Protein AF-A0A7S0T3J9-F1 (afdb_monomer_lite)

Radius of gyration: 18.69 Å; chains: 1; bounding box: 52×25×48 Å

InterPro domains:
  IPR008521 Magnesium transporter NIPA [PF05653] (2-110)
  IPR008521 Magnesium transporter NIPA [PTHR12570] (2-111)

Organism: NCBI:txid708628

Structure (mmCIF, N/CA/C/O backbone):
data_AF-A0A7S0T3J9-F1
#
_entry.id   AF-A0A7S0T3J9-F1
#
loop_
_atom_site.group_PDB
_atom_site.id
_atom_site.type_symbol
_atom_site.label_atom_id
_atom_site.label_alt_id
_atom_site.label_comp_id
_atom_site.label_asym_id
_atom_site.label_entity_id
_atom_site.label_seq_id
_atom_site.pdbx_PDB_ins_code
_atom_site.Cartn_x
_atom_site.Cartn_y
_atom_site.Cartn_z
_atom_site.occupancy
_atom_site.B_iso_or_equiv
_atom_site.auth_seq_id
_atom_site.auth_comp_id
_atom_site.auth_asym_id
_atom_site.auth_atom_id
_atom_site.pdbx_PDB_model_num
ATOM 1 N N . ALA A 1 1 ? -30.000 -12.790 9.012 1.00 78.94 1 ALA A N 1
ATOM 2 C CA . ALA A 1 1 ? -30.099 -12.477 7.568 1.00 78.94 1 ALA A CA 1
ATOM 3 C C . ALA A 1 1 ? -29.339 -11.198 7.191 1.00 78.94 1 ALA A C 1
ATOM 5 O O . ALA A 1 1 ? -28.550 -11.244 6.260 1.00 78.94 1 ALA A O 1
ATOM 6 N N . THR A 1 2 ? -29.490 -10.092 7.930 1.00 88.25 2 THR A N 1
ATOM 7 C CA . THR A 1 2 ? -28.852 -8.786 7.642 1.00 88.25 2 THR A CA 1
ATOM 8 C C . THR A 1 2 ? -27.327 -8.841 7.488 1.00 88.25 2 THR A C 1
ATOM 10 O O . THR A 1 2 ? -26.783 -8.219 6.583 1.00 88.25 2 THR A O 1
ATOM 13 N N . TRP A 1 3 ? -26.639 -9.650 8.300 1.00 91.25 3 TRP A N 1
ATOM 14 C CA . TRP A 1 3 ? -25.188 -9.844 8.186 1.00 91.25 3 TRP A CA 1
ATOM 15 C C . TRP A 1 3 ? -24.766 -10.510 6.868 1.00 91.25 3 TRP A C 1
ATOM 17 O O . TRP A 1 3 ? -23.791 -10.089 6.260 1.00 91.25 3 TRP A O 1
ATOM 27 N N . LEU A 1 4 ? -25.529 -11.496 6.382 1.00 93.69 4 LEU A N 1
ATOM 28 C CA . LEU A 1 4 ? -25.243 -12.157 5.103 1.00 93.69 4 LEU A CA 1
ATOM 29 C C . LEU A 1 4 ? -25.436 -11.202 3.926 1.00 93.69 4 LEU A C 1
ATOM 31 O O . LEU A 1 4 ? -24.652 -11.230 2.987 1.00 93.69 4 LEU A O 1
ATOM 35 N N . ILE A 1 5 ? -26.452 -10.339 3.994 1.00 93.50 5 ILE A N 1
ATOM 36 C CA . ILE A 1 5 ? -26.706 -9.320 2.969 1.00 93.50 5 ILE A CA 1
ATOM 37 C C . ILE A 1 5 ? -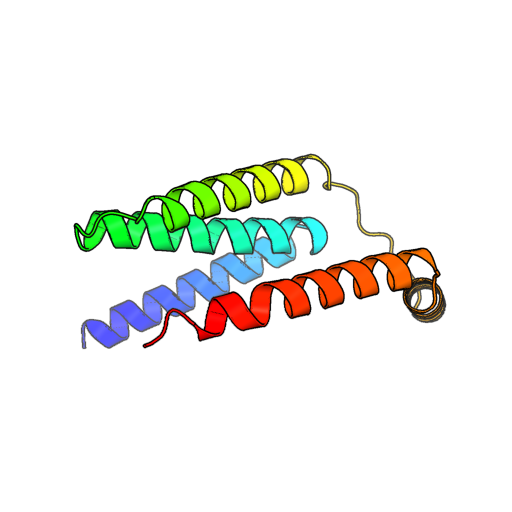25.573 -8.287 2.965 1.00 93.50 5 ILE A C 1
ATOM 39 O O . ILE A 1 5 ? -25.055 -7.962 1.901 1.00 93.50 5 ILE A O 1
ATOM 43 N N . GLY A 1 6 ? -25.137 -7.826 4.143 1.00 88.44 6 GLY A N 1
ATOM 44 C CA . GLY A 1 6 ? -23.991 -6.922 4.269 1.00 88.44 6 GLY A CA 1
ATOM 45 C C . GLY A 1 6 ? -22.687 -7.547 3.766 1.00 88.44 6 GLY A C 1
ATOM 46 O O . GLY A 1 6 ? -21.956 -6.916 3.008 1.00 88.44 6 GLY A O 1
ATOM 47 N N . LEU A 1 7 ? -22.429 -8.810 4.114 1.00 92.88 7 LEU A N 1
ATOM 48 C CA . LEU A 1 7 ? -21.263 -9.552 3.639 1.00 92.88 7 LEU A CA 1
ATOM 49 C C . LEU A 1 7 ? -21.301 -9.759 2.119 1.00 92.88 7 LEU A C 1
ATOM 51 O O . LEU A 1 7 ? -20.291 -9.559 1.452 1.00 92.88 7 LEU A O 1
ATOM 55 N N . ALA A 1 8 ? -22.457 -10.119 1.558 1.00 93.00 8 ALA A N 1
ATOM 56 C CA . ALA A 1 8 ? -22.622 -10.285 0.118 1.00 93.00 8 ALA A CA 1
ATOM 57 C C . ALA A 1 8 ? -22.412 -8.961 -0.630 1.00 93.00 8 ALA A C 1
ATOM 59 O O . ALA A 1 8 ? -21.682 -8.931 -1.617 1.00 93.00 8 ALA A O 1
ATOM 60 N N . ALA A 1 9 ? -22.984 -7.859 -0.136 1.00 90.56 9 ALA A N 1
ATOM 61 C CA . ALA A 1 9 ? -22.777 -6.528 -0.704 1.00 90.56 9 ALA A CA 1
ATOM 62 C C . ALA A 1 9 ? -21.301 -6.096 -0.633 1.00 90.56 9 ALA A C 1
ATOM 64 O O . ALA A 1 9 ? -20.770 -5.575 -1.612 1.00 90.56 9 ALA A O 1
ATOM 65 N N . PHE A 1 10 ? -20.618 -6.373 0.483 1.00 88.69 10 PHE A N 1
ATOM 66 C CA . PHE A 1 10 ? -19.186 -6.120 0.636 1.00 88.69 10 PHE A CA 1
ATOM 67 C C . PHE A 1 10 ? -18.354 -6.919 -0.374 1.00 88.69 10 PHE A C 1
ATOM 69 O O . PHE A 1 10 ? -17.538 -6.339 -1.085 1.00 88.69 10 PHE A O 1
ATOM 76 N N . ILE A 1 11 ? -18.585 -8.231 -0.489 1.00 91.94 11 ILE A N 1
ATOM 77 C CA . ILE A 1 11 ? -17.856 -9.087 -1.436 1.00 91.94 11 ILE A CA 1
ATOM 78 C C . ILE A 1 11 ? -18.094 -8.616 -2.873 1.00 91.94 11 ILE A C 1
ATOM 80 O O . ILE A 1 11 ? -17.136 -8.467 -3.626 1.00 91.94 11 ILE A O 1
ATOM 84 N N . LEU A 1 12 ? -19.344 -8.333 -3.248 1.00 92.12 12 LEU A N 1
ATOM 85 C CA . LEU A 1 12 ? -19.676 -7.838 -4.585 1.00 92.12 12 LEU A CA 1
ATOM 86 C C . LEU A 1 12 ? -18.977 -6.507 -4.881 1.00 92.12 12 LEU A C 1
ATOM 88 O O . LEU A 1 12 ? -18.370 -6.366 -5.941 1.00 92.12 12 LEU A O 1
ATOM 92 N N . SER A 1 13 ? -18.993 -5.566 -3.934 1.00 88.94 13 SER A N 1
ATOM 93 C CA . SER A 1 13 ? -18.282 -4.290 -4.063 1.00 88.94 13 SER A CA 1
ATOM 94 C C . SER A 1 13 ? -16.778 -4.494 -4.249 1.00 88.94 13 SER A C 1
ATOM 96 O O . SER A 1 13 ? -16.173 -3.852 -5.105 1.00 88.94 13 SER A O 1
ATOM 98 N N . GLN A 1 14 ? -16.171 -5.402 -3.482 1.00 88.75 14 GLN A N 1
ATOM 99 C CA . GLN A 1 14 ? -14.735 -5.671 -3.558 1.00 88.75 14 GLN A CA 1
ATOM 100 C C . GLN A 1 14 ? -14.340 -6.350 -4.868 1.00 88.75 14 GLN A C 1
ATOM 102 O O . GLN A 1 14 ? -13.329 -5.982 -5.463 1.00 88.75 14 GLN A O 1
ATOM 107 N N . VAL A 1 15 ? -15.136 -7.309 -5.346 1.00 91.56 15 VAL A N 1
ATOM 108 C CA . VAL A 1 15 ? -14.888 -7.987 -6.624 1.00 91.56 15 VAL A CA 1
ATOM 109 C C . VAL A 1 15 ? -15.008 -6.997 -7.777 1.00 91.56 15 VAL A C 1
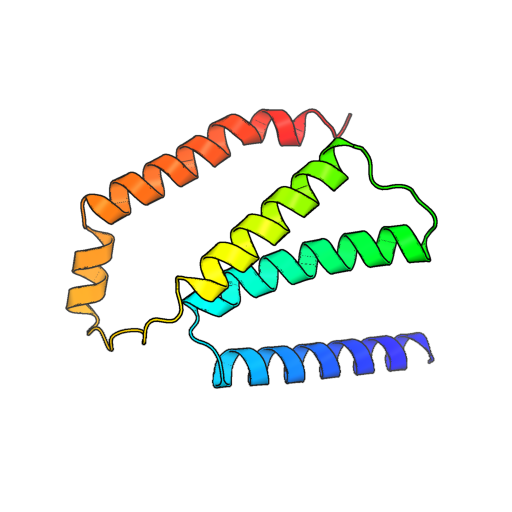ATOM 111 O O . VAL A 1 15 ? -14.084 -6.887 -8.578 1.00 91.56 15 VAL A O 1
ATOM 114 N N . VAL A 1 16 ? -16.100 -6.233 -7.840 1.00 90.25 16 VAL A N 1
ATOM 115 C CA . VAL A 1 16 ? -16.316 -5.251 -8.913 1.00 90.25 16 VAL A CA 1
ATOM 116 C C . VAL A 1 16 ? -15.236 -4.170 -8.884 1.00 90.25 16 VAL A C 1
ATOM 118 O O . VAL A 1 16 ? -14.630 -3.890 -9.916 1.00 90.25 16 VAL A O 1
ATOM 121 N N . GLY A 1 17 ? -14.937 -3.611 -7.708 1.00 84.75 17 GLY A N 1
ATOM 122 C CA . GLY A 1 17 ? -13.900 -2.592 -7.552 1.00 84.75 17 GLY A CA 1
ATOM 123 C C . GLY A 1 17 ? -12.516 -3.090 -7.963 1.00 84.75 17 GLY A C 1
ATOM 124 O O . GLY A 1 17 ? -11.820 -2.409 -8.712 1.00 84.75 17 GLY A O 1
ATOM 125 N N . SER A 1 18 ? -12.139 -4.304 -7.549 1.00 86.06 18 SER A N 1
ATOM 126 C CA . SER A 1 18 ? -10.835 -4.883 -7.893 1.00 86.06 18 SER A CA 1
ATOM 127 C C . SER A 1 18 ? -10.720 -5.199 -9.383 1.00 86.06 18 SER A C 1
ATOM 129 O O . SER A 1 18 ? -9.680 -4.936 -9.976 1.00 86.06 18 SER A O 1
ATOM 131 N N . VAL A 1 19 ? -11.781 -5.722 -10.009 1.00 89.88 19 VAL A N 1
ATOM 132 C CA . VAL A 1 19 ? -11.793 -6.018 -11.451 1.00 89.88 19 VAL A CA 1
ATOM 133 C C . VAL A 1 19 ? -11.667 -4.737 -12.272 1.00 89.88 19 VAL A C 1
ATOM 135 O O . VAL A 1 19 ? -10.858 -4.686 -13.193 1.00 89.88 19 VAL A O 1
ATOM 138 N N . ILE A 1 20 ? -12.420 -3.690 -11.924 1.00 86.62 20 ILE A N 1
ATOM 139 C CA . ILE A 1 20 ? -12.330 -2.391 -12.603 1.00 86.62 20 ILE A CA 1
ATOM 140 C C . ILE A 1 20 ? -10.931 -1.795 -12.429 1.00 86.62 20 ILE A C 1
ATOM 142 O O . ILE A 1 20 ? -10.347 -1.313 -13.394 1.00 86.62 20 ILE A O 1
ATOM 146 N N . ALA A 1 21 ? -10.365 -1.863 -11.223 1.00 86.19 21 ALA A N 1
ATOM 147 C CA . ALA A 1 21 ? -9.025 -1.361 -10.959 1.00 86.19 21 ALA A CA 1
ATOM 148 C C . ALA A 1 21 ? -7.973 -2.107 -11.802 1.00 86.19 21 ALA A C 1
ATOM 150 O O . ALA A 1 21 ? -7.183 -1.467 -12.490 1.00 86.19 21 ALA A O 1
ATOM 151 N N . LEU A 1 22 ? -8.022 -3.443 -11.824 1.00 87.00 22 LEU A N 1
ATOM 152 C CA . LEU A 1 22 ? -7.134 -4.290 -12.631 1.00 87.00 22 LEU A CA 1
ATOM 153 C C . LEU A 1 22 ? -7.277 -4.059 -14.140 1.00 87.00 22 LEU A C 1
ATOM 155 O O . LEU A 1 22 ? -6.302 -4.200 -14.869 1.00 87.00 22 LEU A O 1
ATOM 159 N N . ALA A 1 23 ? -8.475 -3.713 -14.613 1.00 85.88 23 ALA A N 1
ATOM 160 C CA . ALA A 1 23 ? -8.726 -3.461 -16.029 1.00 85.88 23 ALA A CA 1
ATOM 161 C C . ALA A 1 23 ? -8.275 -2.066 -16.491 1.00 85.88 23 ALA A C 1
ATOM 163 O O . ALA A 1 23 ? -7.993 -1.879 -17.673 1.00 85.88 23 ALA A O 1
ATOM 164 N N . LEU A 1 24 ? -8.252 -1.080 -15.589 1.00 85.56 24 LEU A N 1
ATOM 165 C CA . LEU A 1 24 ? -8.013 0.324 -15.937 1.00 85.56 24 LEU A CA 1
ATOM 166 C C . LEU A 1 24 ? -6.620 0.828 -15.562 1.00 85.56 24 LEU A C 1
ATOM 168 O O . LEU A 1 24 ? -6.167 1.822 -16.129 1.00 85.56 24 LEU A O 1
ATOM 172 N N . LEU A 1 25 ? -5.963 0.197 -14.590 1.00 85.25 25 LEU A N 1
ATOM 173 C CA . LEU A 1 25 ? -4.713 0.690 -14.027 1.00 85.25 25 LEU A CA 1
ATOM 174 C C . LEU A 1 25 ? -3.602 -0.356 -14.161 1.00 85.25 25 LEU A C 1
ATOM 176 O O . LEU A 1 25 ? -3.833 -1.530 -13.867 1.00 85.25 25 LEU A O 1
ATOM 180 N N . PRO A 1 26 ? -2.376 0.059 -14.531 1.00 83.94 26 PRO A N 1
ATOM 181 C CA . PRO A 1 26 ? -1.208 -0.808 -14.461 1.00 83.94 26 PRO A CA 1
ATOM 182 C C . PRO A 1 26 ? -1.006 -1.353 -13.045 1.00 83.94 26 PRO A C 1
ATOM 184 O O . PRO A 1 26 ? -1.248 -0.643 -12.059 1.00 83.94 26 PRO A O 1
ATOM 187 N N . ALA A 1 27 ? -0.485 -2.578 -12.932 1.00 81.19 27 ALA A N 1
ATOM 188 C CA . ALA A 1 27 ? -0.201 -3.216 -11.643 1.00 81.19 27 ALA A CA 1
ATOM 189 C C . ALA A 1 27 ? 0.692 -2.338 -10.749 1.00 81.19 27 ALA A C 1
ATOM 191 O O . ALA A 1 27 ? 0.503 -2.276 -9.530 1.00 81.19 27 ALA A O 1
ATOM 192 N N . LEU A 1 28 ? 1.593 -1.585 -11.383 1.00 81.94 28 LEU A N 1
ATOM 193 C CA . LEU A 1 28 ? 2.466 -0.604 -10.753 1.00 81.94 28 LEU A CA 1
ATOM 194 C C . LEU A 1 28 ? 1.689 0.468 -9.962 1.00 81.94 28 LEU A C 1
ATOM 196 O O . LEU A 1 28 ? 2.058 0.787 -8.838 1.00 81.94 28 LEU A O 1
ATOM 200 N N . VAL A 1 29 ? 0.575 0.980 -10.493 1.00 84.75 29 VAL A N 1
ATOM 201 C CA . VAL A 1 29 ? -0.261 2.000 -9.827 1.00 84.75 29 VAL A CA 1
ATOM 202 C C . VAL A 1 29 ? -1.250 1.365 -8.840 1.00 84.75 29 VAL A C 1
ATOM 204 O O . VAL A 1 29 ? -1.651 1.992 -7.860 1.00 84.75 29 VAL A O 1
ATOM 207 N N . LEU A 1 30 ? -1.614 0.098 -9.0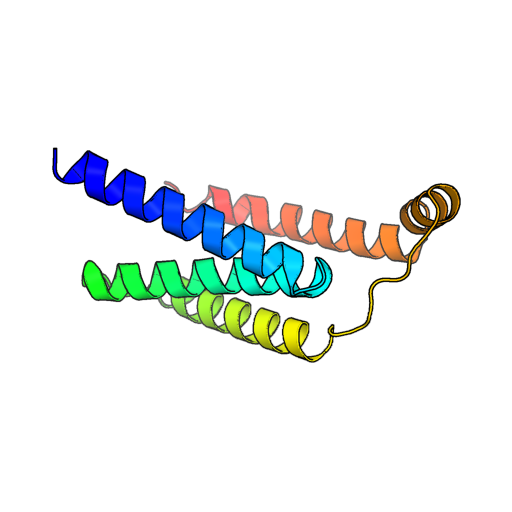39 1.00 87.75 30 LEU A N 1
ATOM 208 C CA . LEU A 1 30 ? -2.568 -0.608 -8.182 1.00 87.75 30 LEU A CA 1
ATOM 209 C C . LEU A 1 30 ? -2.040 -0.908 -6.780 1.00 87.75 30 LEU A C 1
ATOM 211 O O . LEU A 1 30 ? -2.757 -0.705 -5.799 1.00 87.75 30 LEU A O 1
ATOM 215 N N . ALA A 1 31 ? -0.794 -1.366 -6.670 1.00 85.88 31 ALA A N 1
ATOM 216 C CA . ALA A 1 31 ? -0.177 -1.692 -5.385 1.00 85.88 31 ALA A CA 1
ATOM 217 C C . ALA A 1 31 ? -0.205 -0.528 -4.362 1.00 85.88 31 ALA A C 1
ATOM 219 O O . ALA A 1 31 ? -0.673 -0.740 -3.237 1.00 85.88 31 ALA A O 1
ATOM 220 N N . PRO A 1 32 ? 0.225 0.704 -4.702 1.00 87.25 32 PRO A N 1
ATOM 221 C CA . PRO A 1 32 ? 0.149 1.834 -3.776 1.00 87.25 32 PRO A CA 1
ATOM 222 C C . PRO A 1 32 ? -1.301 2.235 -3.466 1.00 87.25 32 PRO A C 1
ATOM 224 O O . PRO A 1 32 ? -1.624 2.456 -2.300 1.00 87.25 32 PRO A O 1
ATOM 227 N N . LEU A 1 33 ? -2.211 2.236 -4.449 1.00 86.62 33 LEU A N 1
ATOM 228 C CA . LEU A 1 33 ? -3.632 2.529 -4.201 1.00 86.62 33 LEU A CA 1
ATOM 229 C C . LEU A 1 33 ? -4.274 1.539 -3.210 1.00 86.62 33 LEU A C 1
ATOM 231 O O . LEU A 1 33 ? -5.083 1.936 -2.364 1.00 86.62 33 LEU A O 1
ATOM 235 N N . GLY A 1 34 ? -3.869 0.267 -3.250 1.00 87.94 34 GLY A N 1
ATOM 236 C CA . GLY A 1 34 ? -4.251 -0.734 -2.253 1.00 87.94 34 GLY A CA 1
ATOM 237 C C . GLY A 1 34 ? -3.745 -0.393 -0.847 1.00 87.94 34 GLY A C 1
ATOM 238 O O . GLY A 1 34 ? -4.505 -0.477 0.119 1.00 87.94 34 GLY A O 1
ATOM 239 N N . ALA A 1 35 ? -2.500 0.075 -0.722 1.00 88.81 35 ALA A N 1
ATOM 240 C CA . ALA A 1 35 ? -1.961 0.547 0.555 1.00 88.81 35 ALA A CA 1
ATOM 241 C C . ALA A 1 35 ? -2.734 1.765 1.097 1.00 88.81 35 ALA A C 1
ATOM 243 O O . ALA A 1 35 ? -3.026 1.832 2.292 1.00 88.81 35 ALA A O 1
ATOM 244 N N . ASN A 1 36 ? -3.144 2.691 0.227 1.00 88.62 36 ASN A N 1
ATOM 245 C CA . ASN A 1 36 ? -3.954 3.849 0.612 1.00 88.62 36 ASN A CA 1
ATOM 246 C C . ASN A 1 36 ? -5.362 3.452 1.092 1.00 88.62 36 ASN A C 1
ATOM 248 O O . ASN A 1 36 ? -5.907 4.048 2.020 1.00 88.62 36 ASN A O 1
ATOM 252 N N . THR A 1 37 ? -5.933 2.390 0.520 1.00 88.56 37 THR A N 1
ATOM 253 C CA . THR A 1 37 ? -7.213 1.826 0.978 1.00 88.56 37 THR A CA 1
ATOM 254 C C . THR A 1 37 ? -7.119 1.337 2.427 1.00 88.56 37 THR A C 1
ATOM 256 O O . THR A 1 37 ? -8.041 1.552 3.206 1.00 88.56 37 THR A O 1
ATOM 259 N N . ILE A 1 38 ? -5.987 0.750 2.836 1.00 89.69 38 ILE A N 1
ATOM 260 C CA . ILE A 1 38 ? -5.758 0.339 4.234 1.00 89.69 38 ILE A CA 1
ATOM 261 C C . ILE A 1 38 ? -5.750 1.558 5.165 1.00 89.69 38 ILE A C 1
ATOM 263 O O . ILE A 1 38 ? -6.355 1.512 6.236 1.00 89.69 38 ILE A O 1
ATOM 267 N N . VAL A 1 39 ? -5.111 2.654 4.746 1.00 91.06 39 VAL A N 1
ATOM 268 C CA . VAL A 1 39 ? -5.085 3.911 5.509 1.00 91.06 39 VAL A CA 1
ATOM 269 C C . VAL A 1 39 ? -6.493 4.475 5.687 1.00 91.06 39 VAL A C 1
ATOM 271 O O . VAL A 1 39 ? -6.891 4.792 6.808 1.00 91.06 39 VAL A O 1
ATOM 274 N N . PHE A 1 40 ? -7.275 4.548 4.609 1.00 86.12 40 PHE A N 1
ATOM 275 C CA . PHE A 1 40 ? -8.656 5.018 4.693 1.00 86.12 40 PHE A CA 1
ATOM 276 C C . PHE A 1 40 ? -9.534 4.098 5.534 1.00 86.12 40 PHE A C 1
ATOM 278 O O . PHE A 1 40 ? -10.327 4.593 6.328 1.00 86.12 40 PHE A O 1
ATOM 285 N N . ASN A 1 41 ? -9.366 2.781 5.428 1.00 87.69 41 ASN A N 1
ATOM 286 C CA . ASN A 1 41 ? -10.103 1.829 6.255 1.00 87.69 41 ASN A CA 1
ATOM 287 C C . ASN A 1 41 ? -9.809 2.032 7.746 1.00 87.69 41 ASN A C 1
ATOM 289 O O . ASN A 1 41 ? -10.735 2.022 8.552 1.00 87.69 41 ASN A O 1
ATOM 293 N N . ALA A 1 42 ? -8.546 2.260 8.116 1.00 87.62 42 ALA A N 1
ATOM 294 C CA . ALA A 1 42 ? -8.171 2.563 9.495 1.00 87.62 42 ALA A CA 1
ATOM 295 C C . ALA A 1 42 ? -8.755 3.905 9.972 1.00 87.62 42 ALA A C 1
ATOM 297 O O . ALA A 1 42 ? -9.221 4.006 11.104 1.00 87.62 42 ALA A O 1
ATOM 298 N N . LEU A 1 43 ? -8.782 4.917 9.101 1.00 86.88 43 LEU A N 1
ATOM 299 C CA . LEU A 1 43 ? -9.366 6.224 9.401 1.00 86.88 43 LEU A CA 1
ATOM 300 C C . LEU A 1 43 ? -10.889 6.147 9.582 1.00 86.88 43 LEU A C 1
ATOM 302 O O . LEU A 1 43 ? -11.415 6.678 10.554 1.00 86.88 43 LEU A O 1
ATOM 306 N N . PHE A 1 44 ? -11.599 5.442 8.699 1.00 85.62 44 PHE A N 1
ATOM 307 C CA . PHE A 1 44 ? -13.036 5.208 8.849 1.00 85.62 44 PHE A CA 1
ATOM 308 C C . PHE A 1 44 ? -13.354 4.368 10.082 1.00 85.62 44 PHE A C 1
ATOM 310 O O . PHE A 1 44 ? -14.327 4.661 10.766 1.00 85.62 44 PHE A O 1
ATOM 317 N N . ALA A 1 45 ? -12.537 3.362 10.403 1.00 86.19 45 ALA A N 1
ATOM 318 C CA . AL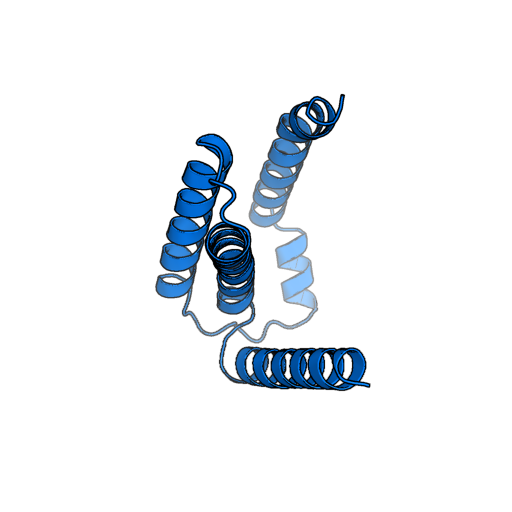A A 1 45 ? -12.702 2.596 11.633 1.00 86.19 45 ALA A CA 1
ATOM 319 C C . ALA A 1 45 ? -12.573 3.495 12.873 1.00 86.19 45 ALA A C 1
ATOM 321 O O . ALA A 1 45 ? -13.442 3.443 13.737 1.00 86.19 45 ALA A O 1
ATOM 322 N N . ALA A 1 46 ? -11.562 4.368 12.923 1.00 86.12 46 ALA A N 1
ATOM 323 C CA . ALA A 1 46 ? -11.394 5.333 14.011 1.00 86.12 46 ALA A CA 1
ATOM 324 C C . ALA A 1 46 ? -12.591 6.295 14.133 1.00 86.12 46 ALA A C 1
ATOM 326 O O . ALA A 1 46 ? -13.066 6.549 15.234 1.00 86.12 46 ALA A O 1
ATOM 327 N N . LEU A 1 47 ? -13.126 6.777 13.003 1.00 85.62 47 LEU A N 1
ATOM 328 C CA . LEU A 1 47 ? -14.305 7.652 12.976 1.00 85.62 47 LEU A CA 1
ATOM 329 C C . LEU A 1 47 ? -15.605 6.943 13.392 1.00 85.62 47 LEU A C 1
ATOM 331 O O . LEU A 1 47 ? -16.469 7.566 13.997 1.00 85.62 47 LEU A O 1
ATOM 335 N N . LEU A 1 48 ? -15.777 5.667 13.033 1.00 86.06 48 LEU A N 1
ATOM 336 C CA . LEU A 1 48 ? -17.002 4.901 13.302 1.00 86.06 48 LEU A CA 1
ATOM 337 C C . LEU A 1 48 ? -17.037 4.299 14.710 1.00 86.06 48 LEU A C 1
ATOM 339 O O . LEU A 1 48 ? -18.114 4.159 15.283 1.00 86.06 48 LEU A O 1
ATOM 343 N N . VAL A 1 49 ? -15.878 3.896 15.234 1.00 88.00 49 VAL A N 1
ATOM 344 C CA . VAL A 1 49 ? -15.727 3.276 16.562 1.00 88.00 49 VAL A CA 1
ATOM 345 C C . VAL A 1 49 ? -15.448 4.333 17.644 1.00 88.00 49 VAL A C 1
ATOM 347 O O . VAL A 1 49 ? -15.517 4.019 18.828 1.00 88.00 49 VAL A O 1
ATOM 350 N N . ASP A 1 50 ? -15.200 5.587 17.243 1.00 80.19 50 ASP A N 1
ATOM 351 C CA . ASP A 1 50 ? -14.859 6.728 18.110 1.00 80.19 50 ASP A CA 1
ATOM 352 C C . ASP A 1 50 ? -13.582 6.487 18.947 1.00 80.19 50 ASP A C 1
ATOM 354 O O . ASP A 1 50 ? -13.396 7.019 20.041 1.00 80.19 50 ASP A O 1
ATOM 358 N N . GLU A 1 51 ? -12.675 5.655 18.420 1.00 83.00 51 GLU A N 1
ATOM 359 C CA . GLU A 1 51 ? -11.374 5.366 19.021 1.00 83.00 51 GLU A CA 1
ATOM 360 C C . GLU A 1 51 ? -10.283 6.177 18.299 1.00 83.00 51 GLU A C 1
ATOM 362 O O . GLU A 1 51 ? -10.089 6.016 17.087 1.00 83.00 51 GLU A O 1
ATOM 367 N N . PRO A 1 52 ? -9.547 7.058 19.000 1.00 78.19 52 PRO A N 1
ATOM 368 C CA . PRO A 1 52 ? -8.563 7.916 18.359 1.00 78.19 52 PRO A CA 1
ATOM 369 C C . PRO A 1 52 ? -7.358 7.110 17.863 1.00 78.19 52 PRO A C 1
ATOM 371 O O . PRO A 1 52 ? -6.769 6.315 18.596 1.00 78.19 52 PRO A O 1
ATOM 374 N N . LEU A 1 53 ? -6.922 7.387 16.629 1.00 81.00 53 LEU A N 1
ATOM 375 C CA . LEU A 1 53 ? -5.658 6.863 16.109 1.00 81.00 53 LEU A CA 1
ATOM 376 C C . LEU A 1 53 ? -4.502 7.349 16.989 1.00 81.00 53 LEU A C 1
ATOM 378 O O . LEU A 1 53 ? -4.292 8.553 17.155 1.00 81.00 53 LEU A O 1
ATOM 382 N N . GLY A 1 54 ? -3.702 6.419 17.511 1.00 85.19 54 GLY A N 1
ATOM 383 C CA . GLY A 1 54 ? -2.498 6.776 18.254 1.00 85.19 54 GLY A CA 1
ATOM 384 C C . GLY A 1 54 ? -1.531 7.580 17.377 1.00 85.19 54 GLY A C 1
ATOM 385 O O . GLY A 1 54 ? -1.449 7.358 16.168 1.00 85.19 54 GLY A O 1
ATOM 386 N N . ALA A 1 55 ? -0.733 8.476 17.969 1.00 83.38 55 ALA A N 1
ATOM 387 C CA . ALA A 1 55 ? 0.163 9.379 17.228 1.00 83.38 55 ALA A CA 1
ATOM 388 C C . ALA A 1 55 ? 1.071 8.662 16.202 1.00 83.38 55 ALA A C 1
ATOM 390 O O . ALA A 1 55 ? 1.341 9.179 15.118 1.00 83.38 55 ALA A O 1
ATOM 391 N N . ILE A 1 56 ? 1.504 7.435 16.506 1.00 85.69 56 ILE A N 1
ATOM 392 C CA . ILE A 1 56 ? 2.330 6.608 15.612 1.00 85.69 56 ILE A CA 1
ATOM 393 C C . ILE A 1 56 ? 1.512 6.038 14.441 1.00 85.69 56 ILE A C 1
ATOM 395 O O . ILE A 1 56 ? 2.003 5.977 13.318 1.00 85.69 56 ILE A O 1
ATOM 399 N N . GLN A 1 57 ? 0.264 5.633 14.679 1.00 84.88 57 GLN A N 1
ATOM 400 C CA . GLN A 1 57 ? -0.634 5.144 13.626 1.00 84.88 57 GLN A CA 1
ATOM 401 C C . GLN A 1 57 ? -1.044 6.284 12.695 1.00 84.88 57 GLN A C 1
ATOM 403 O O . GLN A 1 57 ? -1.080 6.101 11.482 1.00 84.88 57 GLN A O 1
ATOM 408 N N . PHE A 1 58 ? -1.291 7.469 13.253 1.00 86.38 58 PHE A N 1
ATOM 409 C CA . PHE A 1 58 ? -1.627 8.660 12.486 1.00 86.38 58 PHE A CA 1
ATOM 410 C C . PHE A 1 58 ? -0.463 9.115 11.595 1.00 86.38 58 PHE A C 1
ATOM 412 O O . PHE A 1 58 ? -0.627 9.281 10.388 1.00 86.38 58 PHE A O 1
ATOM 419 N N . THR A 1 59 ? 0.742 9.238 12.159 1.00 87.94 59 THR A N 1
ATOM 420 C CA . THR A 1 59 ? 1.942 9.605 11.384 1.00 87.94 59 THR A CA 1
ATOM 421 C C . THR A 1 59 ? 2.292 8.555 10.329 1.00 87.94 59 THR A C 1
ATOM 423 O O . THR A 1 59 ? 2.588 8.914 9.191 1.00 87.94 59 THR A O 1
ATOM 426 N N . GLY A 1 60 ? 2.181 7.263 10.658 1.00 87.44 60 GLY A N 1
ATOM 427 C CA . GLY A 1 60 ? 2.352 6.176 9.691 1.00 87.44 60 GLY A CA 1
ATOM 428 C C . GLY A 1 60 ? 1.322 6.217 8.558 1.00 87.44 60 GLY A C 1
ATOM 429 O O . GLY A 1 60 ? 1.681 6.039 7.398 1.00 87.44 60 GLY A O 1
ATOM 430 N N . SER A 1 61 ? 0.063 6.524 8.876 1.00 90.69 61 SER A N 1
ATOM 431 C CA . SER A 1 61 ? -1.023 6.665 7.899 1.00 90.69 61 SER A CA 1
ATOM 432 C C . SER A 1 61 ? -0.758 7.794 6.904 1.00 90.69 61 SER A C 1
ATOM 434 O O . SER A 1 61 ? -0.877 7.588 5.698 1.00 90.69 61 SER A O 1
ATOM 436 N N . ILE A 1 62 ? -0.324 8.962 7.391 1.00 90.62 62 ILE A N 1
ATOM 437 C CA . ILE A 1 62 ? 0.061 10.091 6.531 1.00 90.62 62 ILE A CA 1
ATOM 438 C C . ILE A 1 62 ? 1.236 9.709 5.631 1.00 90.62 62 ILE A C 1
ATOM 440 O O . ILE A 1 62 ? 1.208 9.998 4.436 1.00 90.62 62 ILE A O 1
ATOM 444 N N . LEU A 1 63 ? 2.254 9.041 6.181 1.00 91.25 63 LEU A N 1
ATOM 445 C CA . LEU A 1 63 ? 3.433 8.640 5.417 1.00 91.25 63 LEU A CA 1
ATOM 446 C C . LEU A 1 63 ? 3.072 7.663 4.287 1.00 91.25 63 LEU A C 1
ATOM 448 O O . LEU A 1 63 ? 3.531 7.837 3.158 1.00 91.25 63 LEU A O 1
ATOM 452 N N . VAL A 1 64 ? 2.218 6.672 4.567 1.00 91.50 64 VAL A N 1
ATOM 453 C CA . VAL A 1 64 ? 1.734 5.709 3.564 1.00 91.50 64 VAL A CA 1
ATOM 454 C C . VAL A 1 64 ? 0.876 6.402 2.507 1.00 91.50 64 VAL A C 1
ATOM 456 O O . VAL A 1 64 ? 1.102 6.183 1.318 1.00 91.50 64 VAL A O 1
ATOM 459 N N . ALA A 1 65 ? -0.059 7.266 2.910 1.00 91.19 65 ALA A N 1
ATOM 460 C CA . ALA A 1 65 ? -0.915 7.996 1.977 1.00 91.19 65 ALA A CA 1
ATOM 461 C C . ALA A 1 65 ? -0.096 8.910 1.050 1.00 91.19 65 ALA A C 1
ATOM 463 O O . ALA A 1 65 ? -0.274 8.885 -0.167 1.00 91.19 65 ALA A O 1
ATOM 464 N N . ALA A 1 66 ? 0.857 9.667 1.603 1.00 91.12 66 ALA A N 1
ATOM 465 C CA . ALA A 1 66 ? 1.726 10.553 0.834 1.00 91.12 66 ALA A CA 1
ATOM 466 C C . ALA A 1 66 ? 2.653 9.777 -0.118 1.00 91.12 66 ALA A C 1
ATOM 468 O O . ALA A 1 66 ? 2.773 10.135 -1.292 1.00 91.12 66 ALA A O 1
ATOM 469 N N . GLY A 1 67 ? 3.276 8.693 0.360 1.00 89.06 67 GLY A N 1
ATOM 470 C CA . GLY A 1 67 ? 4.131 7.833 -0.461 1.00 89.06 67 GLY A CA 1
ATOM 471 C C . GLY A 1 67 ? 3.354 7.167 -1.594 1.00 89.06 67 GLY A C 1
ATOM 472 O O . GLY A 1 67 ? 3.782 7.206 -2.747 1.00 89.06 67 GLY A O 1
ATOM 473 N N . SER A 1 68 ? 2.167 6.639 -1.288 1.00 90.12 68 SER A N 1
ATOM 474 C CA . SER A 1 68 ? 1.263 6.064 -2.281 1.00 90.12 68 SER A CA 1
ATOM 475 C C . SER A 1 68 ? 0.831 7.085 -3.328 1.00 90.12 68 SER A C 1
ATOM 477 O O . SER A 1 68 ? 0.831 6.758 -4.510 1.00 90.12 68 SER A O 1
ATOM 479 N N . ALA A 1 69 ? 0.423 8.289 -2.919 1.00 87.81 69 ALA A N 1
ATOM 480 C CA . ALA A 1 69 ? -0.046 9.316 -3.845 1.00 87.81 69 ALA A CA 1
ATOM 481 C C . ALA A 1 69 ? 1.085 9.782 -4.770 1.00 87.81 69 ALA A C 1
ATOM 483 O O . ALA A 1 69 ? 0.898 9.878 -5.980 1.00 87.81 69 ALA A O 1
ATOM 484 N N . THR A 1 70 ? 2.280 9.989 -4.211 1.00 88.12 70 THR A N 1
ATOM 485 C CA . THR A 1 70 ? 3.471 10.363 -4.983 1.00 88.12 70 THR A CA 1
ATOM 486 C C . THR A 1 70 ? 3.816 9.282 -6.002 1.00 88.12 70 THR A C 1
ATOM 488 O O . THR A 1 70 ? 4.013 9.580 -7.178 1.00 88.12 70 THR A O 1
ATOM 491 N N . PHE A 1 71 ? 3.833 8.015 -5.580 1.00 87.69 71 PHE A N 1
ATOM 492 C CA . PHE A 1 71 ? 4.120 6.904 -6.478 1.00 87.69 71 PHE A CA 1
ATOM 493 C C . PHE A 1 71 ? 3.054 6.770 -7.568 1.00 87.69 71 PHE A C 1
ATOM 495 O O . PHE A 1 71 ? 3.404 6.644 -8.732 1.00 87.69 71 PHE A O 1
ATOM 502 N N . ALA A 1 72 ? 1.765 6.847 -7.228 1.00 84.81 72 ALA A N 1
ATOM 503 C CA . ALA A 1 72 ? 0.681 6.728 -8.203 1.00 84.81 72 ALA A CA 1
ATOM 504 C C . ALA A 1 72 ? 0.749 7.806 -9.301 1.00 84.81 72 ALA A C 1
ATOM 506 O O . ALA A 1 72 ? 0.462 7.514 -10.458 1.00 84.81 72 ALA A O 1
ATOM 507 N N . VAL A 1 73 ? 1.162 9.031 -8.955 1.00 84.94 73 VAL A N 1
ATOM 508 C CA . VAL A 1 73 ? 1.332 10.129 -9.920 1.00 84.94 73 VAL A CA 1
ATOM 509 C C . VAL A 1 73 ? 2.574 9.933 -10.793 1.00 84.94 73 VAL A C 1
ATOM 511 O O . VAL A 1 73 ? 2.519 10.172 -11.996 1.00 84.94 73 VAL A O 1
ATOM 514 N N . LEU A 1 74 ? 3.697 9.502 -10.211 1.00 84.94 74 LEU A N 1
ATOM 515 C CA . LEU A 1 74 ? 4.971 9.384 -10.932 1.00 84.94 74 LEU A CA 1
ATOM 516 C C . LEU A 1 74 ? 5.110 8.082 -11.731 1.00 84.94 74 LEU A C 1
ATOM 518 O O . LEU A 1 74 ? 5.840 8.043 -12.717 1.00 84.94 74 LEU A O 1
ATOM 522 N N . ALA A 1 75 ? 4.432 7.018 -11.311 1.00 77.44 75 ALA A N 1
ATOM 523 C CA . ALA A 1 75 ? 4.564 5.681 -11.879 1.00 77.44 75 ALA A CA 1
ATOM 524 C C . ALA A 1 75 ? 3.550 5.384 -12.994 1.00 77.44 75 ALA A C 1
ATOM 526 O O . ALA A 1 75 ? 3.417 4.234 -13.409 1.00 77.44 75 ALA A O 1
ATOM 527 N N . PHE A 1 76 ? 2.837 6.398 -13.495 1.00 75.50 76 PHE A N 1
ATOM 528 C CA . PHE A 1 76 ? 1.963 6.265 -14.660 1.00 75.50 76 PHE A CA 1
ATOM 529 C C . PHE A 1 76 ? 2.805 6.170 -15.945 1.00 75.50 76 PHE A C 1
ATOM 531 O O . PHE A 1 76 ? 2.843 7.077 -16.773 1.00 75.50 76 PHE A O 1
ATOM 538 N N . ALA A 1 77 ? 3.537 5.070 -16.082 1.00 74.94 77 ALA A N 1
ATOM 539 C CA . ALA A 1 77 ? 4.217 4.676 -17.302 1.00 74.94 77 ALA A CA 1
ATOM 540 C C . ALA A 1 77 ? 3.570 3.379 -17.814 1.00 74.94 77 ALA A C 1
ATOM 542 O O . ALA A 1 77 ? 3.258 2.505 -17.000 1.00 74.94 77 ALA A O 1
ATOM 543 N N . PRO A 1 78 ? 3.350 3.235 -19.134 1.00 66.69 78 PRO A N 1
ATOM 544 C CA . PRO A 1 78 ? 2.892 1.978 -19.711 1.00 66.69 78 PRO A CA 1
ATOM 545 C C . PRO A 1 78 ? 3.858 0.856 -19.334 1.00 66.69 78 PRO A C 1
ATOM 547 O O . PRO A 1 78 ? 5.073 1.002 -19.485 1.00 66.69 78 PRO A O 1
ATOM 550 N N . GLU A 1 79 ? 3.319 -0.249 -18.831 1.00 69.81 79 GLU A N 1
ATOM 551 C CA . GLU A 1 79 ? 4.121 -1.416 -18.489 1.00 69.81 79 GLU A CA 1
ATOM 552 C C . GLU A 1 79 ? 4.603 -2.074 -19.795 1.00 69.81 79 GLU A C 1
ATOM 554 O O . GLU A 1 79 ? 3.784 -2.332 -20.680 1.00 69.81 79 GLU A O 1
ATOM 559 N N . PRO A 1 80 ? 5.919 -2.268 -19.989 1.00 74.56 80 PRO A N 1
ATOM 560 C CA . PRO A 1 80 ? 6.431 -2.852 -21.219 1.00 74.56 80 PRO A CA 1
ATOM 561 C C . PRO A 1 80 ? 6.092 -4.345 -21.287 1.00 74.56 80 PRO A C 1
ATOM 563 O O . PRO A 1 80 ? 6.310 -5.082 -20.324 1.00 74.56 80 PRO A O 1
ATOM 566 N N . ASP A 1 81 ? 5.635 -4.808 -22.452 1.00 77.12 81 ASP A N 1
ATOM 567 C CA . ASP A 1 81 ? 5.418 -6.231 -22.724 1.00 77.12 81 ASP A CA 1
ATOM 568 C C . ASP A 1 81 ? 6.770 -6.958 -22.825 1.00 77.12 81 ASP A C 1
ATOM 570 O O . ASP A 1 81 ? 7.389 -7.053 -23.889 1.00 77.12 81 ASP A O 1
ATOM 574 N N . LEU A 1 82 ? 7.271 -7.440 -21.686 1.00 82.75 82 LEU A N 1
ATOM 575 C CA . LEU A 1 82 ? 8.562 -8.117 -21.591 1.00 82.75 82 LEU A CA 1
ATOM 576 C C . LEU A 1 82 ? 8.404 -9.637 -21.777 1.00 82.75 82 LEU A C 1
ATOM 578 O O . LEU A 1 82 ? 7.625 -10.269 -21.059 1.00 82.75 82 LEU A O 1
ATOM 582 N N . PRO A 1 83 ? 9.175 -10.279 -22.677 1.00 89.00 83 PRO A N 1
ATOM 583 C CA . PRO A 1 83 ? 9.196 -11.733 -22.773 1.00 89.00 83 PRO A CA 1
ATOM 584 C C . PRO A 1 83 ? 9.822 -12.351 -21.515 1.00 89.00 83 PRO A C 1
ATOM 586 O O . PRO A 1 83 ? 10.660 -11.739 -20.849 1.00 89.00 83 PRO A O 1
ATOM 589 N N . LEU A 1 84 ? 9.477 -13.612 -21.231 1.00 85.50 84 LEU A N 1
ATOM 590 C CA . LEU A 1 84 ? 9.930 -14.340 -20.034 1.00 85.50 84 LEU A CA 1
ATOM 591 C C . LEU A 1 84 ? 11.452 -14.278 -19.820 1.00 85.50 84 LEU A C 1
ATOM 593 O O . LEU A 1 84 ? 11.906 -14.099 -18.693 1.00 85.50 84 LEU A O 1
ATOM 597 N N . SER A 1 85 ? 12.237 -14.364 -20.898 1.00 87.12 85 SER A N 1
ATOM 598 C CA . SER A 1 85 ? 13.702 -14.282 -20.845 1.00 87.12 85 SER A CA 1
ATOM 599 C C . SER A 1 85 ? 14.216 -12.937 -20.316 1.00 87.12 85 SER A C 1
ATOM 601 O O . SER A 1 85 ? 15.209 -12.894 -19.587 1.00 87.12 85 SER A O 1
ATOM 603 N N . GLN A 1 86 ? 13.533 -11.836 -20.631 1.00 86.75 86 GLN A N 1
ATOM 604 C CA . GLN A 1 86 ? 13.898 -10.505 -20.149 1.00 86.75 86 GLN A CA 1
ATOM 605 C C . GLN A 1 86 ? 13.477 -10.301 -18.693 1.00 86.75 86 GLN A C 1
ATOM 607 O O . GLN A 1 86 ? 14.250 -9.745 -17.919 1.00 86.75 86 GLN A O 1
ATOM 612 N N . ILE A 1 87 ? 12.320 -10.829 -18.279 1.00 85.69 87 ILE A N 1
ATOM 613 C CA . ILE A 1 87 ? 11.907 -10.806 -16.867 1.00 85.69 87 ILE A CA 1
ATOM 614 C C . ILE A 1 87 ? 12.921 -11.572 -16.008 1.00 85.69 87 ILE A C 1
ATOM 616 O O . ILE A 1 87 ? 13.348 -11.070 -14.972 1.00 85.69 87 ILE A O 1
ATOM 620 N N . THR A 1 88 ? 13.385 -12.746 -16.453 1.00 86.06 88 THR A N 1
ATOM 621 C CA . THR A 1 88 ? 14.432 -13.486 -15.729 1.00 86.06 88 THR A CA 1
ATOM 622 C C . THR A 1 88 ? 15.753 -12.723 -15.659 1.00 86.06 88 THR A C 1
ATOM 624 O O . THR A 1 88 ? 16.414 -12.752 -14.624 1.00 86.06 88 THR A O 1
ATOM 627 N N . ALA A 1 89 ? 16.123 -11.995 -16.717 1.00 89.62 89 ALA A N 1
ATOM 628 C CA . ALA A 1 89 ? 17.311 -11.145 -16.702 1.00 89.62 89 ALA A CA 1
ATOM 629 C C . ALA A 1 89 ? 17.163 -9.969 -15.719 1.00 89.62 89 ALA A C 1
ATOM 631 O O . ALA A 1 89 ? 18.112 -9.647 -15.008 1.00 89.62 89 ALA A O 1
ATOM 632 N N . LEU A 1 90 ? 15.969 -9.374 -15.618 1.00 88.88 90 LEU A N 1
ATOM 633 C CA . LEU A 1 90 ? 15.663 -8.326 -14.640 1.00 88.88 90 LEU A CA 1
ATOM 634 C C . LEU A 1 90 ? 15.657 -8.855 -13.200 1.00 88.88 90 LEU A C 1
ATOM 636 O O . LEU A 1 90 ? 16.184 -8.189 -12.315 1.00 88.88 90 LEU A O 1
ATOM 640 N N . LEU A 1 91 ? 15.137 -10.059 -12.952 1.00 87.38 91 LEU A N 1
ATOM 641 C CA . LEU A 1 91 ? 15.176 -10.697 -11.626 1.00 87.38 91 LEU A CA 1
ATOM 642 C C . LEU A 1 91 ? 16.604 -11.024 -11.168 1.00 87.38 91 LEU A C 1
ATOM 644 O O . LEU A 1 91 ? 16.890 -11.007 -9.975 1.00 87.38 91 LEU A O 1
ATOM 648 N N . LEU A 1 92 ? 17.505 -11.310 -12.108 1.00 90.44 92 LEU A N 1
ATOM 649 C CA . LEU A 1 92 ? 18.927 -11.546 -11.838 1.00 90.44 92 LEU A CA 1
ATOM 650 C C . LEU A 1 92 ? 19.769 -10.263 -11.896 1.00 90.44 92 LEU A C 1
ATOM 652 O O . LEU A 1 92 ? 20.983 -10.312 -11.692 1.00 90.44 92 LEU A O 1
ATOM 656 N N . SER A 1 93 ? 19.144 -9.117 -12.175 1.00 92.81 93 SER A N 1
ATOM 657 C CA . SER A 1 93 ? 19.840 -7.838 -12.260 1.00 92.81 93 SER A CA 1
ATOM 658 C C . SER A 1 93 ? 20.390 -7.407 -10.899 1.00 92.81 93 SER A C 1
ATOM 660 O O . SER A 1 93 ? 19.870 -7.743 -9.822 1.00 92.81 93 SER A O 1
ATOM 662 N N . ARG A 1 94 ? 21.475 -6.631 -10.942 1.00 92.62 94 ARG A N 1
ATOM 663 C CA . ARG A 1 94 ? 22.105 -6.090 -9.737 1.00 92.62 94 ARG A CA 1
ATOM 664 C C . ARG A 1 94 ? 21.169 -5.107 -9.039 1.00 92.62 94 ARG A C 1
ATOM 666 O O . ARG A 1 94 ? 21.119 -5.067 -7.814 1.00 92.62 94 ARG A O 1
ATOM 673 N N . GLU A 1 95 ? 20.420 -4.346 -9.821 1.00 91.94 95 GLU A N 1
ATOM 674 C CA . GLU A 1 95 ? 19.447 -3.352 -9.389 1.00 91.94 95 GLU A CA 1
ATOM 675 C C . GLU A 1 95 ? 18.330 -4.015 -8.581 1.00 91.94 95 GLU A C 1
ATOM 677 O O . GLU A 1 95 ? 18.058 -3.598 -7.452 1.00 91.94 95 GLU A O 1
ATOM 682 N N . PHE A 1 96 ? 17.751 -5.100 -9.108 1.00 91.25 96 PHE A N 1
ATOM 683 C CA . PHE A 1 96 ? 16.729 -5.868 -8.400 1.00 91.25 96 PHE A CA 1
ATOM 684 C C . PHE A 1 96 ? 17.275 -6.479 -7.109 1.00 91.25 96 PHE A C 1
ATOM 686 O O . PHE A 1 96 ? 16.632 -6.395 -6.066 1.00 91.25 96 PHE A O 1
ATOM 693 N N . SER A 1 97 ? 18.489 -7.032 -7.146 1.00 92.88 97 SER A N 1
ATOM 694 C CA . SER A 1 97 ? 19.126 -7.628 -5.967 1.00 92.88 97 SER A CA 1
ATOM 695 C C . SER A 1 97 ? 19.372 -6.603 -4.852 1.00 92.88 97 SER A C 1
ATOM 697 O O . SER A 1 97 ? 19.148 -6.904 -3.680 1.00 92.88 97 SER A O 1
ATOM 699 N N . ILE A 1 98 ? 19.797 -5.381 -5.199 1.00 95.50 98 ILE A N 1
ATOM 700 C CA . ILE A 1 98 ? 19.973 -4.284 -4.234 1.00 95.50 98 ILE A CA 1
ATOM 701 C C . ILE A 1 98 ? 18.624 -3.878 -3.645 1.00 95.50 98 ILE A C 1
ATOM 703 O O . ILE A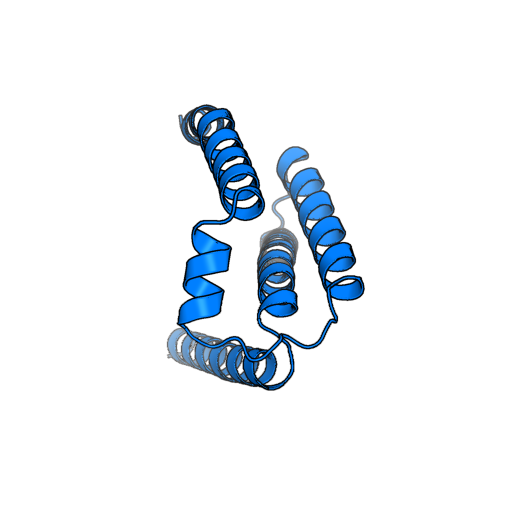 1 98 ? 18.500 -3.784 -2.425 1.00 95.50 98 ILE A O 1
ATOM 707 N N . TRP A 1 99 ? 17.615 -3.663 -4.491 1.00 92.94 99 TRP A N 1
ATOM 708 C CA . TRP A 1 99 ? 16.270 -3.309 -4.042 1.00 92.94 99 TRP A CA 1
ATOM 709 C C . TRP A 1 99 ? 15.689 -4.377 -3.101 1.00 92.94 99 TRP A C 1
ATOM 711 O O . TRP A 1 99 ? 15.242 -4.054 -1.999 1.00 92.94 99 TRP A O 1
ATOM 721 N N . LEU A 1 100 ? 15.781 -5.656 -3.480 1.00 94.00 100 LEU A N 1
ATOM 722 C CA . LEU A 1 100 ? 15.315 -6.785 -2.677 1.00 94.00 100 LEU A CA 1
ATOM 723 C C . LEU A 1 100 ? 16.083 -6.876 -1.353 1.00 94.00 100 LEU A C 1
ATOM 725 O O . LEU A 1 100 ? 15.480 -7.059 -0.297 1.00 94.00 100 LEU A O 1
ATOM 729 N N . GLY A 1 101 ? 17.406 -6.709 -1.395 1.00 95.62 101 GLY A N 1
ATOM 730 C CA . GLY A 1 101 ? 18.254 -6.707 -0.207 1.00 95.62 101 GLY A CA 1
ATOM 731 C C . GLY A 1 101 ? 17.883 -5.596 0.777 1.00 95.62 101 GLY A C 1
ATOM 732 O O . GLY A 1 101 ? 17.759 -5.858 1.971 1.00 95.62 101 GLY A O 1
ATOM 733 N N . LEU A 1 102 ? 17.634 -4.377 0.288 1.00 95.38 102 LEU A N 1
ATOM 734 C CA . LEU A 1 102 ? 17.175 -3.252 1.110 1.00 95.38 102 LEU A CA 1
ATOM 735 C C . LEU A 1 102 ? 15.789 -3.509 1.719 1.00 95.38 102 LEU A C 1
ATOM 737 O O . LEU A 1 102 ? 15.562 -3.201 2.894 1.00 95.38 102 LEU A O 1
ATOM 741 N N . GLN A 1 103 ? 14.878 -4.109 0.949 1.00 90.06 103 GLN A N 1
ATOM 742 C CA . GLN A 1 103 ? 13.541 -4.453 1.424 1.00 90.06 103 GLN A CA 1
ATOM 743 C C . GLN A 1 103 ? 13.595 -5.510 2.536 1.00 90.06 103 GLN A C 1
ATOM 745 O O . GLN A 1 103 ? 12.971 -5.347 3.587 1.00 90.06 103 GLN A O 1
ATOM 750 N N . LEU A 1 104 ? 14.391 -6.565 2.345 1.00 94.69 104 LEU A N 1
ATOM 751 C CA . LEU A 1 104 ? 14.611 -7.602 3.353 1.00 94.69 104 LEU A CA 1
ATOM 752 C C . LEU A 1 104 ? 15.316 -7.049 4.594 1.00 94.69 104 LEU A C 1
ATOM 754 O O . LEU A 1 104 ? 14.913 -7.361 5.712 1.00 94.69 104 LEU A O 1
ATOM 758 N N . ALA A 1 105 ? 16.320 -6.188 4.420 1.00 94.75 105 ALA A N 1
ATOM 759 C CA . ALA A 1 105 ? 17.011 -5.547 5.534 1.00 94.75 105 ALA A CA 1
ATOM 760 C C . ALA A 1 105 ? 16.047 -4.701 6.375 1.00 94.75 105 ALA A C 1
ATOM 762 O O . ALA A 1 105 ? 16.047 -4.802 7.600 1.00 94.75 105 ALA A O 1
ATOM 763 N N . THR A 1 106 ? 15.171 -3.928 5.727 1.00 90.56 106 THR A N 1
ATOM 764 C CA . THR A 1 106 ? 14.147 -3.133 6.415 1.00 90.56 106 THR A CA 1
ATOM 765 C C . THR A 1 106 ? 13.203 -4.039 7.206 1.00 90.56 106 THR A C 1
ATOM 767 O O . THR A 1 106 ? 12.967 -3.801 8.388 1.00 90.56 106 THR A O 1
ATOM 770 N N . LEU A 1 107 ? 12.721 -5.134 6.611 1.00 89.56 107 LEU A N 1
ATOM 771 C CA . LEU A 1 107 ? 11.893 -6.108 7.327 1.00 89.56 107 LEU A CA 1
ATOM 772 C C . LEU A 1 107 ? 12.612 -6.695 8.550 1.00 89.56 107 LEU A C 1
ATOM 774 O O . LEU A 1 107 ? 12.016 -6.754 9.621 1.00 89.56 107 LEU A O 1
ATOM 778 N N . ILE A 1 108 ? 13.888 -7.072 8.433 1.00 92.44 108 ILE A N 1
ATOM 779 C CA . ILE A 1 108 ? 14.673 -7.632 9.546 1.00 92.44 108 ILE A CA 1
ATOM 780 C C . ILE A 1 108 ? 14.890 -6.598 10.658 1.00 92.44 108 ILE A C 1
ATOM 782 O O . ILE A 1 108 ? 14.782 -6.939 11.833 1.00 92.44 108 ILE A O 1
ATOM 786 N N . ILE A 1 109 ? 15.153 -5.335 10.312 1.00 92.00 109 ILE A N 1
ATOM 787 C CA . ILE A 1 109 ? 15.350 -4.250 11.287 1.00 92.00 109 ILE A CA 1
ATOM 788 C C . ILE A 1 109 ? 14.059 -3.973 12.070 1.00 92.00 109 ILE A C 1
ATOM 790 O O . ILE A 1 109 ? 14.103 -3.764 13.283 1.00 92.00 109 ILE A O 1
ATOM 794 N N . PHE A 1 110 ? 12.902 -3.991 11.400 1.00 85.06 110 PHE A N 1
ATOM 795 C CA . PHE A 1 110 ? 11.615 -3.651 12.017 1.00 85.06 110 PHE A CA 1
ATOM 796 C C . PHE A 1 110 ? 10.846 -4.853 12.593 1.00 85.06 110 PHE A C 1
ATOM 798 O O . PHE A 1 110 ? 9.970 -4.664 13.443 1.00 85.06 110 PHE A O 1
ATOM 805 N N . ALA A 1 111 ? 11.181 -6.090 12.217 1.00 85.50 111 ALA A N 1
ATOM 806 C CA . ALA A 1 111 ? 10.542 -7.298 12.745 1.00 85.50 111 ALA A CA 1
ATOM 807 C C . ALA A 1 111 ? 10.585 -7.397 14.289 1.00 85.50 111 ALA A C 1
ATOM 809 O O . ALA A 1 111 ? 9.526 -7.626 14.883 1.00 85.50 111 ALA A O 1
ATOM 810 N N . PRO A 1 112 ? 11.713 -7.137 14.985 1.00 82.62 112 PRO A N 1
ATOM 811 C CA . PRO A 1 112 ? 11.771 -7.175 16.448 1.00 82.62 112 PRO A CA 1
ATOM 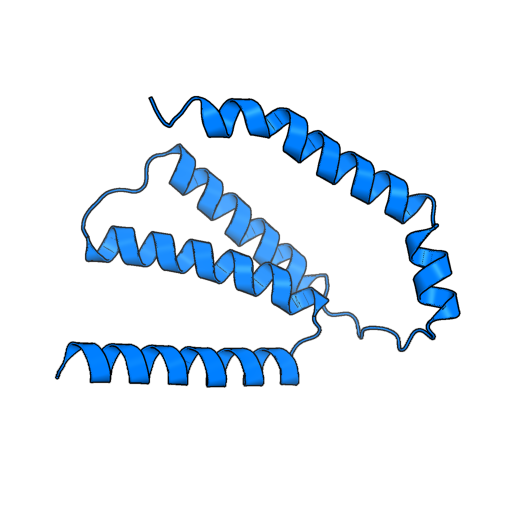812 C C . PRO A 1 112 ? 10.844 -6.146 17.104 1.00 82.62 112 PRO A C 1
ATOM 814 O O . PRO A 1 112 ? 10.251 -6.408 18.151 1.00 82.62 112 PRO A O 1
ATOM 817 N N . PHE A 1 113 ? 10.686 -4.975 16.479 1.00 72.06 113 PHE A N 1
ATOM 818 C CA . PHE A 1 113 ? 9.817 -3.911 16.977 1.00 72.06 113 PHE A CA 1
ATOM 819 C C . PHE A 1 113 ? 8.334 -4.280 16.859 1.00 72.06 113 PHE A C 1
ATOM 821 O O . PHE A 1 113 ? 7.544 -3.971 17.751 1.00 72.06 113 PHE A O 1
ATOM 828 N N . SER A 1 114 ? 7.963 -4.994 15.790 1.00 67.50 114 SER A N 1
ATOM 829 C CA . SER A 1 114 ? 6.593 -5.477 15.586 1.00 67.50 114 SER A CA 1
ATOM 830 C C . SER A 1 114 ? 6.168 -6.529 16.620 1.00 67.50 114 SER A C 1
ATOM 832 O O . SER A 1 114 ? 5.021 -6.521 17.066 1.00 67.50 114 SER A O 1
ATOM 834 N N . PHE A 1 115 ? 7.096 -7.384 17.066 1.00 63.38 115 PHE A N 1
ATOM 835 C CA . PHE A 1 115 ? 6.822 -8.423 18.063 1.00 63.38 115 PHE A CA 1
ATOM 836 C C . PHE A 1 115 ? 6.733 -7.878 19.493 1.00 63.38 115 PHE A C 1
ATOM 838 O O . PHE A 1 115 ? 5.965 -8.392 20.302 1.00 63.38 115 PHE A O 1
ATOM 845 N N . ARG A 1 116 ? 7.469 -6.806 19.811 1.00 62.12 116 ARG A N 1
ATOM 846 C CA . ARG A 1 116 ? 7.560 -6.279 21.182 1.00 62.12 116 ARG A CA 1
ATOM 847 C C . ARG A 1 116 ? 6.323 -5.502 21.655 1.00 62.12 116 ARG A C 1
ATOM 849 O O . ARG A 1 116 ? 6.212 -5.239 22.841 1.00 62.12 116 ARG A O 1
ATOM 856 N N . ARG A 1 117 ? 5.396 -5.141 20.758 1.00 57.78 117 ARG A N 1
ATOM 857 C CA . ARG A 1 117 ? 4.152 -4.406 21.085 1.00 57.78 117 ARG A CA 1
ATOM 858 C C . ARG A 1 117 ? 2.949 -5.291 21.452 1.00 57.78 117 ARG A C 1
ATOM 860 O O . ARG A 1 117 ? 1.866 -4.754 21.650 1.00 57.78 117 ARG A O 1
ATOM 867 N N . ARG A 1 118 ? 3.100 -6.621 21.494 1.00 54.53 118 ARG A N 1
ATOM 868 C CA . ARG A 1 118 ? 2.000 -7.569 21.786 1.00 54.53 118 ARG A CA 1
ATOM 869 C C . ARG A 1 118 ? 1.999 -8.144 23.214 1.00 54.53 118 ARG A C 1
ATOM 871 O O . ARG A 1 118 ? 1.221 -9.055 23.480 1.00 54.53 118 ARG A O 1
ATOM 878 N N . HIS A 1 119 ? 2.829 -7.619 24.112 1.00 40.72 119 HIS A N 1
ATOM 879 C CA . HIS A 1 119 ? 2.848 -7.949 25.541 1.00 40.72 119 HIS A CA 1
ATOM 880 C C . HIS A 1 119 ? 2.767 -6.667 26.361 1.00 40.72 119 HIS A C 1
ATOM 882 O O . HIS A 1 119 ? 2.211 -6.741 27.475 1.00 40.72 119 HIS A O 1
#

Secondary structure (DSSP, 8-state):
-HHHHHHHHHHHHHHHHHHHHHHHS-HHHHHHHHHHHHHHHHHHHHHHHTPPPPHHHHHHHHHHHHHHHHHHHHT--PPP---HHHHHHHHTSHHHHHHHHHHHHHHHHHHHHHHHTT-

Sequence (119 aa):
ATWLIGLAAFILSQVVGSVIALALLPALVLAPLGANTIVFNALFAALLVDEPLGAIQFTGSILVAAGSATFAVLAFAPEPDLPLSQITALLLSREFSIWLGLQLATLIIFAPFSFRRRH

Foldseek 3Di:
DVVVVVVVVVVVCVVVVVVVCPVPDDPQLVVLVVLLVVLVVVVVCCVVVVPDDDPVSVVVSVVSNVVSVVSNVVVPDPDDPDDPVVVVVVCVDPVVVVVVVVVVVVCVVCVVVVVVVPD

pLDDT: mean 85.65, std 8.44, range [40.72, 95.62]